Protein AF-A0A1B7MDU6-F1 (afdb_monomer_lite)

Foldseek 3Di:
DDDPPPPPALDDPQDPPDGVDPCCQLPPPPVCVVLNVVLCVQCPVLSVDPCCCVPPPSNCVSVD

Organism: NCBI:txid1314800

Radius of gyration: 13.15 Å; chains: 1; bounding box: 32×17×34 Å

Secondary structure (DSSP, 8-state):
-------S--B-SSSTT-B--HHIIIII-GGGHHHHHHHHHHHGGGGG-HHHHHH-HHHHGGG-

pLDDT: mean 74.73, std 11.71, range [46.81, 86.19]

Sequence (64 aa):
LHKMNRVDSPHCSTCPGRNETIYHYLFDCPQYAHERHILSNTLRRQATSISYLLTSDKATKPLM

Structure (mmCIF, N/CA/C/O backbone):
data_AF-A0A1B7MDU6-F1
#
_entry.id   AF-A0A1B7MDU6-F1
#
loop_
_atom_site.group_PDB
_atom_site.id
_atom_site.type_symbol
_atom_site.label_atom_id
_atom_site.label_alt_id
_atom_site.label_comp_id
_atom_site.label_asym_id
_atom_site.label_entity_id
_atom_site.label_seq_id
_atom_site.pdbx_PDB_ins_code
_atom_site.Cartn_x
_atom_site.Cartn_y
_atom_site.Cartn_z
_atom_site.occupancy
_atom_site.B_iso_or_equiv
_atom_site.auth_seq_id
_atom_site.auth_comp_id
_atom_site.auth_asym_id
_atom_site.auth_atom_id
_atom_site.pdbx_PDB_model_num
ATOM 1 N N . LEU A 1 1 ? -23.504 7.866 -21.619 1.00 46.81 1 LEU A N 1
ATOM 2 C CA . LEU A 1 1 ? -22.757 6.586 -21.685 1.00 46.81 1 LEU A CA 1
ATOM 3 C C . LEU A 1 1 ? -21.379 6.812 -21.074 1.00 46.81 1 LEU A C 1
ATOM 5 O O . LEU A 1 1 ? -20.510 7.361 -21.738 1.00 46.81 1 LEU A O 1
ATOM 9 N N . HIS A 1 2 ? -21.207 6.501 -19.790 1.00 53.56 2 HIS A N 1
ATOM 10 C CA . HIS A 1 2 ? -19.934 6.712 -19.098 1.00 53.56 2 HIS A CA 1
ATOM 11 C C . HIS A 1 2 ? -19.003 5.558 -19.480 1.00 53.56 2 HIS A C 1
ATOM 13 O O . HIS A 1 2 ? -19.217 4.423 -19.058 1.00 53.56 2 HIS A O 1
ATOM 19 N N . LYS A 1 3 ? -18.018 5.823 -20.347 1.00 49.25 3 LYS A N 1
ATOM 20 C CA . LYS A 1 3 ? -16.968 4.854 -20.674 1.00 49.25 3 LYS A CA 1
ATOM 21 C C . LYS A 1 3 ? -16.145 4.620 -19.411 1.00 49.25 3 LYS A C 1
ATOM 23 O O . LYS A 1 3 ? -15.348 5.466 -19.020 1.00 49.25 3 LYS A O 1
ATOM 28 N N . MET A 1 4 ? -16.344 3.472 -18.773 1.00 54.16 4 MET A N 1
ATOM 29 C CA . MET A 1 4 ? -15.335 2.916 -17.883 1.00 54.16 4 MET A CA 1
ATOM 30 C C . MET A 1 4 ? -14.107 2.629 -18.745 1.00 54.16 4 MET A C 1
ATOM 32 O O . MET A 1 4 ? -14.086 1.637 -19.472 1.00 54.16 4 MET A O 1
ATOM 36 N N . ASN A 1 5 ? -13.114 3.518 -18.704 1.00 48.97 5 ASN A N 1
ATOM 37 C CA . ASN A 1 5 ? -11.784 3.234 -19.228 1.00 48.97 5 ASN A CA 1
ATOM 38 C C . ASN A 1 5 ? -11.192 2.115 -18.367 1.00 48.97 5 ASN A C 1
ATOM 40 O O . ASN A 1 5 ? -10.519 2.364 -17.369 1.00 48.97 5 ASN A O 1
ATOM 44 N N . ARG A 1 6 ? -11.496 0.866 -18.726 1.00 51.56 6 ARG A N 1
ATOM 45 C CA . ARG A 1 6 ? -10.682 -0.265 -18.300 1.00 51.56 6 ARG A CA 1
ATOM 46 C C . ARG A 1 6 ? -9.316 -0.052 -18.928 1.00 51.56 6 ARG A C 1
ATOM 48 O O . ARG A 1 6 ? -9.197 0.011 -20.147 1.00 51.56 6 ARG A O 1
ATOM 55 N N . VAL A 1 7 ? -8.311 0.119 -18.085 1.00 59.62 7 VAL A N 1
ATOM 56 C CA . VAL A 1 7 ? -6.925 0.055 -18.526 1.00 59.62 7 VAL A CA 1
ATOM 57 C C . VAL A 1 7 ? -6.691 -1.395 -18.960 1.00 59.62 7 VAL A C 1
ATOM 59 O O . VAL A 1 7 ? -6.759 -2.302 -18.137 1.00 59.62 7 VAL A O 1
ATOM 62 N N . ASP A 1 8 ? -6.519 -1.609 -20.266 1.00 55.62 8 ASP A N 1
ATOM 63 C CA . ASP A 1 8 ? -6.296 -2.933 -20.881 1.00 55.62 8 ASP A CA 1
ATOM 64 C C . ASP A 1 8 ? -4.960 -3.551 -20.445 1.00 55.62 8 ASP A C 1
ATOM 66 O O . ASP A 1 8 ? -4.785 -4.766 -20.413 1.00 55.62 8 ASP A O 1
ATOM 70 N N . SER A 1 9 ? -4.012 -2.697 -20.065 1.00 58.91 9 SER A N 1
ATOM 71 C CA . SER A 1 9 ? -2.697 -3.110 -19.611 1.00 58.91 9 SER A CA 1
ATOM 72 C C . SER A 1 9 ? -2.731 -3.346 -18.106 1.00 58.91 9 SER A C 1
ATOM 74 O O . SER A 1 9 ? -2.809 -2.380 -17.349 1.00 58.91 9 SER A O 1
ATOM 76 N N . PRO A 1 10 ? -2.564 -4.587 -17.626 1.00 67.62 10 PRO A N 1
ATOM 77 C CA . PRO A 1 10 ? -2.371 -4.829 -16.209 1.00 67.62 10 PRO A CA 1
ATOM 78 C C . PRO A 1 10 ? -1.014 -4.306 -15.740 1.00 67.62 10 PRO A C 1
ATOM 80 O O . PRO A 1 10 ? -0.657 -4.627 -14.629 1.00 67.62 10 PRO A O 1
ATOM 83 N N . HIS A 1 11 ? -0.229 -3.580 -16.547 1.00 72.19 11 HIS A N 1
ATOM 84 C CA . HIS A 1 11 ? 1.131 -3.156 -16.231 1.00 72.19 11 HIS A CA 1
ATOM 85 C C . HIS A 1 11 ? 1.178 -1.823 -15.493 1.00 72.19 11 HIS A C 1
ATOM 87 O O . HIS A 1 11 ? 0.546 -0.848 -15.895 1.00 72.19 11 HIS A O 1
ATOM 93 N N . CYS A 1 12 ? 2.018 -1.782 -14.462 1.00 79.62 12 CYS A N 1
ATOM 94 C CA . CYS A 1 12 ? 2.324 -0.551 -13.756 1.00 79.62 12 CYS A CA 1
ATOM 95 C C . 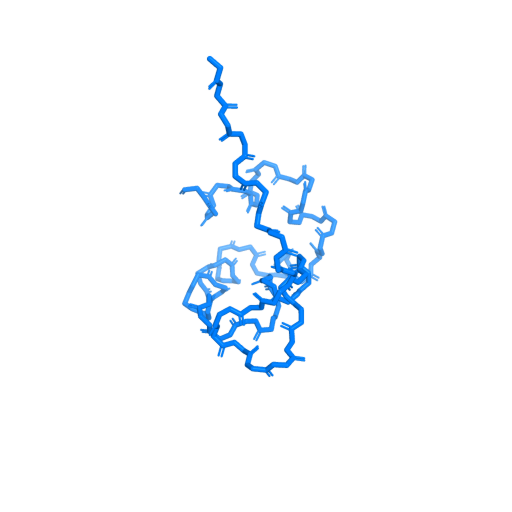CYS A 1 12 ? 3.183 0.346 -14.650 1.00 79.62 12 CYS A C 1
ATOM 97 O O . CYS A 1 12 ? 4.227 -0.075 -15.150 1.00 79.62 12 CYS A O 1
ATOM 99 N N . SER A 1 13 ? 2.774 1.604 -14.811 1.00 78.12 13 SER A N 1
ATOM 100 C CA . SER A 1 13 ? 3.522 2.577 -15.623 1.00 78.12 13 SER A CA 1
ATOM 101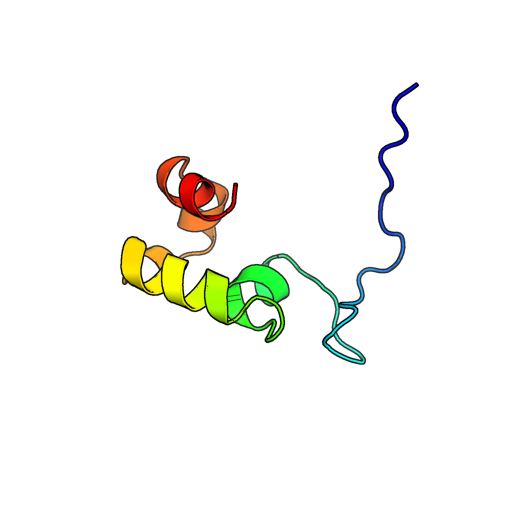 C C . SER A 1 13 ? 4.903 2.892 -15.031 1.00 78.12 13 SER A C 1
ATOM 103 O O . SER A 1 13 ? 5.832 3.225 -15.760 1.00 78.12 13 SER A O 1
ATOM 105 N N . THR A 1 14 ? 5.045 2.750 -13.710 1.00 80.50 14 THR A N 1
ATOM 106 C CA . THR A 1 14 ? 6.288 3.042 -12.981 1.00 80.50 14 THR A CA 1
ATOM 107 C C . THR A 1 14 ? 7.166 1.805 -12.777 1.00 80.50 14 THR A C 1
ATOM 109 O O . THR A 1 14 ? 8.384 1.931 -12.661 1.00 80.50 14 THR A O 1
ATOM 112 N N . CYS A 1 15 ? 6.586 0.601 -12.742 1.00 81.94 15 CYS A N 1
ATOM 113 C CA . CYS A 1 15 ? 7.340 -0.642 -12.574 1.00 81.94 15 CYS A CA 1
ATOM 114 C C . CYS A 1 15 ? 7.427 -1.430 -13.889 1.00 81.94 15 CYS A C 1
ATOM 116 O O . CYS A 1 15 ? 6.483 -2.148 -14.229 1.00 81.94 15 CYS A O 1
ATOM 118 N N . PRO A 1 16 ? 8.567 -1.375 -14.605 1.00 79.00 16 PRO A N 1
ATOM 119 C CA . PRO A 1 16 ? 8.721 -2.102 -15.857 1.00 79.00 16 PRO A CA 1
ATOM 120 C C . PRO A 1 16 ? 8.619 -3.615 -15.626 1.00 79.00 16 PRO A C 1
ATOM 122 O O . PRO A 1 16 ? 9.261 -4.169 -14.733 1.00 79.00 16 PRO A O 1
ATOM 125 N N . GLY A 1 17 ? 7.787 -4.281 -16.432 1.00 77.88 17 GLY A N 1
ATOM 126 C CA . GLY A 1 17 ? 7.599 -5.735 -16.394 1.00 77.88 17 GLY A CA 1
ATOM 127 C C . GLY A 1 17 ? 6.800 -6.262 -15.198 1.00 77.88 17 GLY A C 1
ATOM 128 O O . GLY A 1 17 ? 6.764 -7.474 -14.990 1.00 77.88 17 GLY A O 1
ATOM 129 N N . ARG A 1 18 ? 6.165 -5.389 -14.403 1.00 79.06 18 ARG A N 1
ATOM 130 C CA . ARG A 1 18 ? 5.263 -5.800 -13.320 1.00 79.06 18 ARG A CA 1
ATOM 131 C C . ARG A 1 18 ? 3.821 -5.456 -13.626 1.00 79.06 18 ARG A C 1
ATOM 133 O O . ARG A 1 18 ? 3.505 -4.344 -14.047 1.00 79.06 18 ARG A O 1
ATOM 140 N N . ASN A 1 19 ? 2.944 -6.406 -13.315 1.00 80.56 19 ASN A N 1
ATOM 141 C CA . ASN A 1 19 ? 1.522 -6.139 -13.309 1.00 80.56 19 ASN A CA 1
ATOM 142 C C . ASN A 1 19 ? 1.140 -5.296 -12.076 1.00 80.56 19 ASN A C 1
ATOM 144 O O . ASN A 1 19 ? 1.430 -5.669 -10.938 1.00 80.56 19 ASN A O 1
ATOM 148 N N . GLU A 1 20 ? 0.453 -4.185 -12.312 1.00 80.62 20 GLU A N 1
ATOM 149 C CA . GLU A 1 20 ? -0.343 -3.388 -11.386 1.00 80.62 20 GLU A CA 1
ATOM 150 C C . GLU A 1 20 ? -1.517 -4.209 -10.833 1.00 80.62 20 GLU A C 1
ATOM 152 O O . GLU A 1 20 ? -2.685 -4.055 -11.184 1.00 80.62 20 GLU A O 1
ATOM 157 N N . THR A 1 21 ? -1.187 -5.148 -9.955 1.00 82.12 21 THR A N 1
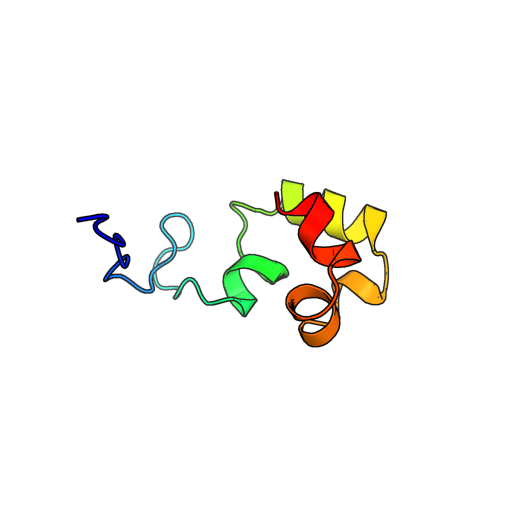ATOM 158 C CA . THR A 1 21 ? -2.166 -5.843 -9.120 1.00 82.12 21 THR A CA 1
ATOM 159 C C . THR A 1 21 ? -2.490 -5.004 -7.886 1.00 82.12 21 THR A C 1
ATOM 161 O O . THR A 1 21 ? -1.705 -4.149 -7.485 1.00 82.12 21 THR A O 1
ATOM 164 N N . ILE A 1 22 ? -3.610 -5.295 -7.218 1.00 80.56 22 ILE A N 1
ATOM 165 C CA . ILE A 1 22 ? -3.956 -4.664 -5.931 1.00 80.56 22 ILE A CA 1
ATOM 166 C C . ILE A 1 22 ? -2.819 -4.839 -4.911 1.00 80.56 22 ILE A C 1
ATOM 168 O O . ILE A 1 22 ? -2.490 -3.906 -4.185 1.00 80.56 22 ILE A O 1
ATOM 172 N N . TYR A 1 23 ? -2.175 -6.012 -4.895 1.00 82.69 23 TYR A N 1
ATOM 173 C CA . TYR A 1 23 ? -0.992 -6.256 -4.071 1.00 82.69 23 TYR A CA 1
ATOM 174 C C . TYR A 1 23 ? 0.160 -5.327 -4.448 1.00 82.69 23 TYR A C 1
ATOM 176 O O . TYR A 1 23 ? 0.730 -4.686 -3.571 1.00 82.69 23 TYR A O 1
ATOM 184 N N . HIS A 1 24 ? 0.466 -5.216 -5.745 1.00 84.12 24 HIS A N 1
ATOM 185 C CA . HIS A 1 24 ? 1.526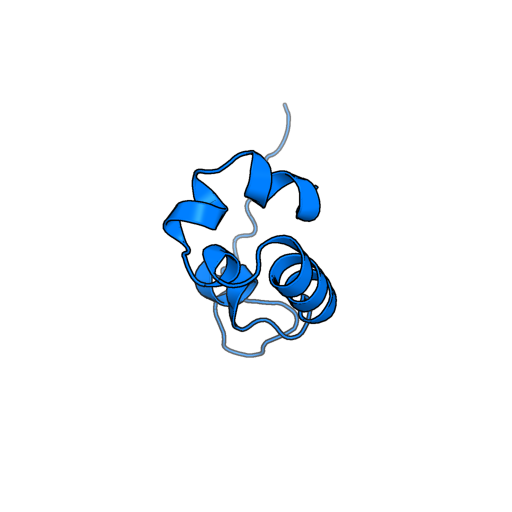 -4.330 -6.206 1.00 84.12 24 HIS A CA 1
ATOM 186 C C . HIS A 1 24 ? 1.252 -2.882 -5.795 1.00 84.12 24 HIS A C 1
ATOM 188 O O . HIS A 1 24 ? 2.102 -2.253 -5.177 1.00 84.12 24 HIS A O 1
ATOM 194 N N . TYR A 1 25 ? 0.049 -2.385 -6.064 1.00 80.69 25 TYR A N 1
ATOM 195 C CA . TYR A 1 25 ? -0.381 -1.038 -5.707 1.00 80.69 25 TYR A CA 1
ATOM 196 C C . TYR A 1 25 ? -0.254 -0.760 -4.197 1.00 80.69 25 TYR A C 1
ATOM 198 O O . TYR A 1 25 ? 0.341 0.241 -3.801 1.00 80.69 25 TYR A O 1
ATOM 206 N N . LEU A 1 26 ? -0.744 -1.672 -3.347 1.00 81.56 26 LEU A N 1
ATOM 207 C CA . LEU A 1 26 ? -0.779 -1.476 -1.892 1.00 81.56 26 LEU A CA 1
ATOM 208 C C . LEU A 1 26 ? 0.555 -1.741 -1.186 1.00 81.56 26 LEU A C 1
ATOM 210 O O . LEU A 1 26 ? 0.798 -1.150 -0.134 1.00 81.56 26 LEU A O 1
ATOM 214 N N . PHE A 1 27 ? 1.417 -2.612 -1.720 1.00 81.62 27 PHE A N 1
ATOM 215 C CA . PHE A 1 27 ? 2.581 -3.117 -0.977 1.00 81.62 27 PHE A CA 1
ATOM 216 C C . PHE A 1 27 ? 3.928 -2.960 -1.670 1.00 81.62 27 PHE A C 1
ATOM 218 O O . PHE A 1 27 ? 4.932 -2.906 -0.964 1.00 81.62 27 PHE A O 1
ATOM 225 N N . ASP A 1 28 ? 3.985 -2.818 -2.993 1.00 83.12 28 ASP A N 1
ATOM 226 C CA . ASP A 1 28 ? 5.259 -2.856 -3.727 1.00 83.12 28 ASP A CA 1
ATOM 227 C C . ASP A 1 28 ? 5.529 -1.608 -4.564 1.00 83.12 28 ASP A C 1
ATOM 229 O O . ASP A 1 28 ? 6.688 -1.250 -4.772 1.00 83.12 28 ASP A O 1
ATOM 233 N N . CYS A 1 29 ? 4.490 -0.933 -5.051 1.00 85.50 29 CYS A N 1
ATOM 234 C CA . CYS A 1 29 ? 4.639 0.098 -6.059 1.00 85.50 29 CYS A CA 1
ATOM 235 C C . CYS A 1 29 ? 5.382 1.316 -5.478 1.00 85.50 29 CYS A C 1
ATOM 237 O O . CYS A 1 29 ? 4.918 1.932 -4.508 1.00 85.50 29 CYS A O 1
ATOM 239 N N . PRO A 1 30 ? 6.544 1.692 -6.042 1.00 84.81 30 PRO A N 1
ATOM 240 C CA . PRO A 1 30 ? 7.314 2.839 -5.581 1.00 84.81 30 PRO A CA 1
ATOM 241 C C . PRO A 1 30 ? 6.605 4.158 -5.899 1.00 84.81 30 PRO A C 1
ATOM 243 O O . PRO A 1 30 ? 6.789 5.119 -5.161 1.00 84.81 30 PRO A O 1
ATOM 246 N N . GLN A 1 31 ? 5.751 4.188 -6.930 1.00 85.31 31 GLN A N 1
ATOM 247 C CA . GLN A 1 31 ? 4.935 5.355 -7.274 1.00 85.31 31 GLN A CA 1
ATOM 248 C C . GLN A 1 31 ? 4.080 5.810 -6.090 1.00 85.31 31 GLN A C 1
ATOM 250 O O . GLN A 1 31 ? 3.995 7.000 -5.822 1.00 85.31 31 GLN A O 1
ATOM 255 N N . TYR A 1 32 ? 3.515 4.847 -5.357 1.00 82.12 32 TYR A N 1
ATOM 256 C CA . TYR A 1 32 ? 2.636 5.086 -4.215 1.00 82.12 32 TYR A CA 1
ATOM 257 C C . TYR A 1 32 ? 3.365 4.935 -2.874 1.00 82.12 32 TYR A C 1
ATOM 259 O O . TYR A 1 32 ? 2.756 4.647 -1.846 1.00 82.12 32 TYR A O 1
ATOM 267 N N . ALA A 1 33 ? 4.699 5.033 -2.851 1.00 85.00 33 ALA A N 1
ATOM 268 C CA . ALA A 1 33 ? 5.475 4.857 -1.622 1.00 85.00 33 ALA A CA 1
ATOM 269 C C . ALA A 1 33 ? 5.122 5.898 -0.549 1.00 85.00 33 ALA A C 1
ATOM 271 O O . ALA A 1 33 ? 5.102 5.571 0.638 1.00 85.00 33 ALA A O 1
ATOM 272 N N . HIS A 1 34 ? 4.815 7.129 -0.959 1.00 85.06 34 HIS A N 1
ATOM 273 C CA . HIS A 1 34 ? 4.444 8.206 -0.047 1.00 85.06 34 HIS A CA 1
ATOM 274 C C . HIS A 1 34 ? 3.069 7.956 0.590 1.00 85.06 34 HIS A C 1
ATOM 276 O O . HIS A 1 34 ? 2.924 7.994 1.811 1.00 85.06 34 HIS A O 1
ATOM 282 N N . GLU A 1 35 ? 2.079 7.596 -0.219 1.00 84.69 35 GLU A N 1
ATOM 283 C CA . GLU A 1 35 ? 0.731 7.237 0.211 1.00 84.69 35 GLU A CA 1
ATOM 284 C C . GLU A 1 35 ? 0.764 5.996 1.103 1.00 84.69 35 GLU A C 1
ATOM 286 O O . GLU A 1 35 ? 0.150 5.990 2.167 1.00 84.69 35 GLU A O 1
ATOM 291 N N . ARG A 1 36 ? 1.562 4.979 0.747 1.00 85.31 36 ARG A N 1
ATOM 292 C CA . ARG A 1 36 ? 1.795 3.803 1.600 1.00 85.31 36 ARG A CA 1
ATOM 293 C C . ARG A 1 36 ? 2.425 4.175 2.932 1.00 85.31 36 ARG A C 1
ATOM 295 O O . ARG A 1 36 ? 2.081 3.568 3.945 1.00 85.31 36 ARG A O 1
ATOM 302 N N . HIS A 1 37 ? 3.330 5.150 2.959 1.00 86.12 37 HIS A N 1
ATOM 303 C CA . HIS A 1 37 ? 3.927 5.625 4.202 1.00 86.12 37 HIS A CA 1
ATOM 304 C C . HIS A 1 37 ? 2.882 6.303 5.098 1.00 86.12 37 HIS A C 1
ATOM 306 O O . HIS A 1 37 ? 2.799 5.986 6.286 1.00 86.12 37 HIS A O 1
ATOM 312 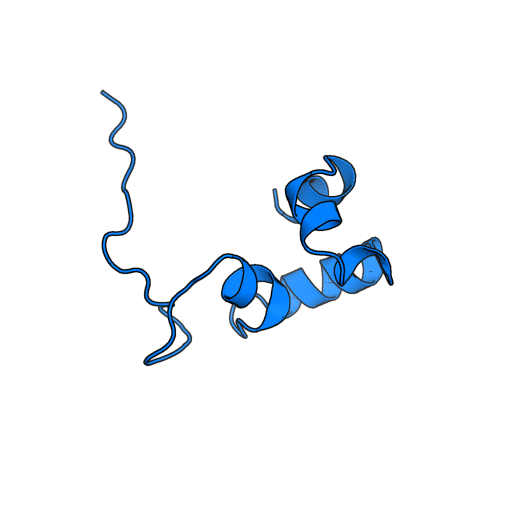N N . ILE A 1 38 ? 2.032 7.164 4.532 1.00 86.19 38 ILE A N 1
ATOM 313 C CA . ILE A 1 38 ? 0.914 7.791 5.252 1.00 86.19 38 ILE A CA 1
ATOM 314 C C . ILE A 1 38 ? -0.058 6.719 5.756 1.00 86.19 38 ILE A C 1
ATOM 316 O O . ILE A 1 38 ? -0.334 6.659 6.952 1.00 86.19 38 ILE A O 1
ATOM 320 N N . LEU A 1 39 ? -0.499 5.816 4.879 1.00 83.88 39 LEU A N 1
ATOM 321 C CA . LEU A 1 39 ? -1.388 4.699 5.198 1.00 83.88 39 LEU A CA 1
ATOM 322 C C . LEU A 1 39 ? -0.813 3.826 6.325 1.00 83.88 39 LEU A C 1
ATOM 324 O O . LEU A 1 39 ? -1.521 3.481 7.272 1.00 83.88 39 LEU A O 1
ATOM 328 N N . SER A 1 40 ? 0.483 3.517 6.264 1.00 84.06 40 SER A N 1
ATOM 329 C CA . SER A 1 40 ? 1.190 2.744 7.291 1.00 84.06 40 SER A CA 1
ATOM 330 C C . SER A 1 40 ? 1.285 3.495 8.616 1.00 84.06 40 SER A C 1
ATOM 332 O O . SER A 1 40 ? 1.120 2.884 9.670 1.00 84.06 40 SER A O 1
ATOM 334 N N . ASN A 1 41 ? 1.487 4.812 8.599 1.00 85.50 41 ASN A N 1
ATOM 335 C CA . ASN A 1 41 ? 1.474 5.624 9.816 1.00 85.50 41 ASN A CA 1
ATOM 336 C C . ASN A 1 41 ? 0.070 5.715 10.432 1.00 85.50 41 ASN A C 1
ATOM 338 O O . ASN A 1 41 ? -0.071 5.606 11.652 1.00 85.50 41 ASN A O 1
ATOM 342 N N . THR A 1 42 ? -0.971 5.853 9.610 1.00 84.31 42 THR A N 1
ATOM 343 C CA . THR A 1 42 ? -2.362 5.978 10.065 1.00 84.31 42 THR A CA 1
ATOM 344 C C . THR A 1 42 ? -2.928 4.652 10.578 1.00 84.31 42 THR A C 1
ATOM 346 O O . THR A 1 42 ? -3.547 4.617 11.640 1.00 84.31 42 THR A O 1
ATOM 349 N N . LEU A 1 43 ? -2.713 3.548 9.854 1.00 82.94 43 LEU A N 1
ATOM 350 C CA . LEU A 1 43 ? -3.306 2.236 10.152 1.00 82.94 43 LEU A CA 1
ATOM 351 C C . LEU A 1 43 ? -2.363 1.305 10.935 1.00 82.94 43 LEU A C 1
ATOM 353 O O . LEU A 1 43 ? -2.800 0.301 11.507 1.00 82.94 43 LEU A O 1
ATOM 357 N N . ARG A 1 44 ? -1.067 1.629 11.006 1.00 83.81 44 ARG A N 1
ATOM 358 C CA . ARG A 1 44 ? -0.034 0.871 11.733 1.00 83.81 44 ARG A CA 1
ATOM 359 C C . ARG A 1 44 ? -0.049 -0.606 11.329 1.00 83.81 44 ARG A C 1
ATOM 361 O O . ARG A 1 44 ? 0.074 -0.936 10.156 1.00 83.81 44 ARG A O 1
ATOM 368 N N . ARG A 1 45 ? -0.245 -1.518 12.290 1.00 81.31 45 ARG A N 1
ATOM 369 C CA . ARG A 1 45 ? -0.293 -2.971 12.041 1.00 81.31 45 ARG A CA 1
ATOM 370 C C . ARG A 1 45 ? -1.446 -3.390 11.131 1.00 81.31 45 ARG A C 1
ATOM 372 O O . ARG A 1 45 ? -1.392 -4.473 10.571 1.00 81.31 45 ARG A O 1
ATOM 379 N N . GLN A 1 46 ? -2.486 -2.571 10.993 1.00 79.31 46 GLN A N 1
ATOM 380 C CA . GLN A 1 46 ? -3.607 -2.890 10.113 1.00 79.31 46 GLN A CA 1
ATOM 381 C C . GLN A 1 46 ? -3.288 -2.616 8.637 1.00 79.31 46 GLN A C 1
ATOM 383 O O . GLN A 1 46 ? -3.965 -3.163 7.771 1.00 79.31 46 GLN A O 1
ATOM 388 N N . ALA A 1 47 ? -2.233 -1.843 8.344 1.00 79.50 47 ALA A N 1
ATOM 389 C CA . ALA A 1 47 ? -1.786 -1.570 6.979 1.00 79.50 47 ALA A CA 1
ATOM 390 C C . ALA A 1 47 ? -1.202 -2.802 6.270 1.00 79.50 47 ALA A C 1
ATOM 392 O O . ALA A 1 47 ? -1.077 -2.794 5.056 1.00 79.50 47 ALA A O 1
ATOM 393 N N . THR A 1 48 ? -0.847 -3.866 6.997 1.00 79.81 48 THR A N 1
ATOM 394 C CA . THR A 1 48 ? -0.302 -5.099 6.404 1.00 79.81 48 THR A CA 1
ATOM 395 C C . THR A 1 48 ? -1.380 -6.108 6.012 1.00 79.81 48 THR A C 1
ATOM 397 O O . THR A 1 48 ? -1.092 -7.078 5.314 1.00 79.81 48 THR A O 1
ATOM 400 N N . SER A 1 49 ? -2.627 -5.905 6.450 1.00 83.94 49 SER A N 1
ATOM 401 C CA . SER A 1 49 ? -3.728 -6.822 6.164 1.00 83.94 49 SER A CA 1
ATOM 402 C C . SER A 1 49 ? -4.499 -6.361 4.937 1.00 83.94 49 SER A C 1
ATOM 404 O O . SER A 1 49 ? -5.281 -5.413 5.005 1.00 83.94 49 SER A O 1
ATOM 406 N N . ILE A 1 50 ? -4.326 -7.066 3.818 1.00 81.62 50 ILE A N 1
ATOM 407 C CA . ILE A 1 50 ? -5.019 -6.715 2.574 1.00 81.62 50 ILE A CA 1
ATOM 408 C C . ILE A 1 50 ? -6.541 -6.780 2.730 1.00 81.62 50 ILE A C 1
ATOM 410 O O . ILE A 1 50 ? -7.250 -5.900 2.254 1.00 81.62 50 ILE A O 1
ATOM 414 N N . SER A 1 51 ? -7.048 -7.767 3.476 1.00 80.62 51 SER A N 1
ATOM 415 C CA . SER A 1 51 ? -8.47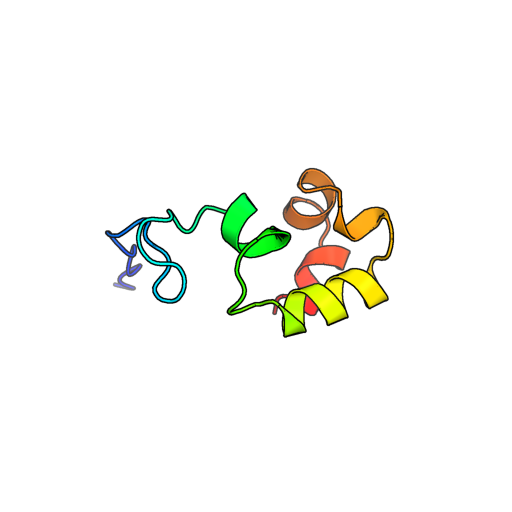7 -7.892 3.752 1.00 80.62 51 SER A CA 1
ATOM 416 C C . SER A 1 51 ? -8.984 -6.686 4.534 1.00 80.62 51 SER A C 1
ATOM 418 O O . SER A 1 51 ? -10.061 -6.178 4.249 1.00 80.62 51 SER A O 1
ATOM 420 N N . TYR A 1 52 ? -8.204 -6.169 5.484 1.00 80.12 52 TYR A N 1
ATOM 421 C CA . TYR A 1 52 ? -8.589 -4.960 6.205 1.00 80.12 52 TYR A CA 1
ATOM 422 C C . TYR A 1 52 ? -8.600 -3.731 5.290 1.00 80.12 52 TYR A C 1
ATOM 424 O O . TYR A 1 52 ? -9.552 -2.957 5.335 1.00 80.12 52 TYR A O 1
ATOM 432 N N . LEU A 1 53 ? -7.594 -3.585 4.422 1.00 78.44 53 LEU A N 1
ATOM 433 C CA . LEU A 1 53 ? -7.503 -2.468 3.478 1.00 78.44 53 LEU A CA 1
ATOM 434 C C . LEU A 1 53 ? -8.649 -2.442 2.459 1.00 78.44 53 LEU A C 1
ATOM 436 O O . LEU A 1 53 ? -9.132 -1.370 2.115 1.00 78.44 53 LEU A O 1
ATOM 440 N N . LEU A 1 54 ? -9.099 -3.614 2.006 1.00 78.06 54 LEU A N 1
ATOM 441 C CA . LEU A 1 54 ? -10.141 -3.736 0.982 1.00 78.06 54 LEU A CA 1
ATOM 442 C C . LEU A 1 54 ? -11.568 -3.760 1.542 1.00 78.06 54 LEU A C 1
ATOM 444 O O . LEU A 1 54 ? -12.512 -3.515 0.798 1.00 78.06 54 LEU A O 1
ATOM 448 N N . THR A 1 55 ? -11.735 -4.069 2.831 1.00 77.19 55 THR A N 1
ATOM 449 C CA . THR A 1 55 ? -13.066 -4.257 3.441 1.00 77.19 55 THR A CA 1
ATOM 450 C C . THR A 1 55 ? -13.424 -3.155 4.440 1.00 77.19 55 THR A C 1
ATOM 452 O O . THR A 1 55 ? -14.596 -2.963 4.752 1.00 77.19 55 THR A O 1
ATOM 455 N N . SER A 1 56 ? -12.437 -2.434 4.979 1.00 70.88 56 SER A N 1
ATOM 456 C CA . SER A 1 56 ? -12.670 -1.411 5.999 1.00 70.88 56 SER A CA 1
ATOM 457 C C . SER A 1 56 ? -12.780 -0.023 5.375 1.00 70.88 56 SER A C 1
ATOM 459 O O . SER A 1 56 ? -11.802 0.504 4.853 1.00 70.88 56 SER A O 1
ATOM 461 N N . ASP A 1 57 ? -13.933 0.628 5.540 1.00 67.00 57 ASP A N 1
ATOM 462 C CA . ASP A 1 57 ? -14.142 2.047 5.194 1.00 67.00 57 ASP A CA 1
ATOM 463 C C . ASP A 1 57 ? -13.108 2.977 5.867 1.00 67.00 57 ASP A C 1
ATOM 465 O O . ASP A 1 57 ? -12.679 3.997 5.332 1.00 67.00 57 ASP A O 1
ATOM 469 N N . LYS A 1 58 ? -12.613 2.589 7.048 1.00 63.22 58 LYS A N 1
ATOM 470 C CA . LYS A 1 58 ? -11.557 3.341 7.740 1.00 63.22 58 LYS A CA 1
ATOM 471 C C . LYS A 1 58 ? -10.212 3.280 7.013 1.00 63.22 58 LYS A C 1
ATOM 473 O O . LYS A 1 58 ? -9.391 4.170 7.218 1.00 63.22 58 LYS A O 1
ATOM 478 N N . ALA A 1 59 ? -9.982 2.243 6.211 1.00 62.25 59 ALA A N 1
ATOM 479 C CA . ALA A 1 59 ? -8.764 2.059 5.435 1.00 62.25 59 ALA A CA 1
ATOM 480 C C . ALA A 1 59 ? -8.848 2.650 4.021 1.00 62.25 59 ALA A C 1
ATOM 482 O O . ALA A 1 59 ? -7.805 2.890 3.420 1.00 62.25 59 ALA A O 1
ATOM 483 N N . THR A 1 60 ? -10.052 2.932 3.513 1.00 63.66 60 THR A N 1
ATOM 484 C CA . THR A 1 60 ? -10.256 3.613 2.225 1.00 63.66 60 THR A CA 1
ATOM 485 C C . THR A 1 60 ? -10.210 5.135 2.342 1.00 63.66 60 THR A C 1
ATOM 487 O O . THR A 1 60 ? -9.884 5.799 1.367 1.00 63.66 60 THR A O 1
ATOM 490 N N . LYS A 1 61 ? -10.454 5.706 3.531 1.00 63.41 61 LYS A N 1
ATOM 491 C CA . LYS A 1 61 ? -10.351 7.162 3.768 1.00 63.41 61 LYS A CA 1
ATOM 492 C C . LYS A 1 61 ? -9.005 7.798 3.396 1.00 63.41 61 LYS A C 1
ATOM 494 O O . LYS A 1 61 ? -9.034 8.904 2.878 1.00 63.41 61 LYS A O 1
ATOM 499 N N . PRO A 1 62 ? -7.843 7.167 3.644 1.00 57.75 62 PRO A N 1
ATOM 500 C CA . PRO A 1 62 ? -6.554 7.703 3.204 1.00 57.75 62 PRO A CA 1
ATOM 501 C C . PRO A 1 62 ? -6.260 7.476 1.711 1.00 57.75 62 PRO A C 1
ATOM 503 O O . PRO A 1 62 ? -5.238 7.953 1.231 1.00 57.75 62 PRO A O 1
ATOM 506 N N . LEU A 1 63 ? -7.096 6.702 1.006 1.00 56.00 63 LEU A N 1
ATOM 507 C CA . LEU A 1 63 ? -6.946 6.368 -0.417 1.00 56.00 63 LEU A CA 1
ATOM 508 C C . LEU A 1 63 ? -7.863 7.210 -1.329 1.00 56.00 63 LEU A C 1
ATOM 510 O O . LEU A 1 63 ? -7.821 7.019 -2.544 1.00 56.00 63 LEU A O 1
ATOM 514 N N . MET A 1 64 ? -8.698 8.093 -0.761 1.00 52.16 64 MET A N 1
ATOM 515 C CA . MET A 1 64 ? -9.605 9.003 -1.478 1.00 52.16 64 MET A CA 1
ATOM 516 C C . MET A 1 64 ? -9.161 10.458 -1.388 1.00 52.16 64 MET A C 1
ATOM 518 O O . MET A 1 64 ? -8.642 10.850 -0.319 1.00 52.16 64 MET A O 1
#